Protein AF-A0A820BJW7-F1 (afdb_monomer_lite)

pLDDT: mean 75.12, std 15.84, range [37.03, 95.56]

InterPro domains:
  IPR002052 DNA methylase, N-6 adenine-specific, conserved site [PS00092] (80-86)

Sequence (140 aa):
MRMTDSEFRFQLIKEYLKPNKCNYVFIAEDATSSICRIGYDATLNSFIDFSAPLIGGVPQPNSFQTENFEQLELWFNEIVLSDPPFILAADRSNNRAKAIEIFKRWLFIYHQCLAQDIHVIGFSTDADARFLRAMRLCSR

Structure (mmCIF, N/CA/C/O backbone):
data_AF-A0A820BJW7-F1
#
_entry.id   AF-A0A820BJW7-F1
#
loop_
_atom_site.group_PDB
_atom_site.id
_atom_site.type_symbol
_atom_site.label_atom_id
_atom_site.label_alt_id
_atom_site.label_comp_id
_atom_site.label_asym_id
_atom_site.label_entity_id
_atom_site.label_seq_id
_atom_site.pdbx_PDB_ins_code
_atom_site.Cartn_x
_atom_site.Cartn_y
_atom_site.Cartn_z
_atom_site.occupancy
_atom_site.B_iso_or_equiv
_atom_site.auth_seq_id
_atom_site.auth_comp_id
_atom_site.auth_asym_id
_atom_site.auth_atom_id
_atom_site.pdbx_PDB_model_num
ATOM 1 N N . MET A 1 1 ? 5.113 15.182 5.293 1.00 45.59 1 MET A N 1
ATOM 2 C CA . MET A 1 1 ? 5.319 14.027 6.200 1.00 45.59 1 MET A CA 1
ATOM 3 C C . MET A 1 1 ? 6.230 13.038 5.484 1.00 45.59 1 MET A C 1
ATOM 5 O O . MET A 1 1 ? 5.874 12.648 4.383 1.00 45.59 1 MET A O 1
ATOM 9 N N . ARG A 1 2 ? 7.411 12.703 6.026 1.00 53.16 2 ARG A N 1
ATOM 10 C CA . ARG A 1 2 ? 8.337 11.753 5.377 1.00 53.16 2 ARG A CA 1
ATOM 11 C C . ARG A 1 2 ? 7.803 10.326 5.538 1.00 53.16 2 ARG A C 1
ATOM 13 O O . ARG A 1 2 ? 7.385 9.965 6.634 1.00 53.16 2 ARG A O 1
ATOM 20 N N . MET A 1 3 ? 7.766 9.564 4.451 1.00 58.78 3 MET A N 1
ATOM 21 C CA . MET A 1 3 ? 7.428 8.139 4.443 1.00 58.78 3 MET A CA 1
ATOM 22 C C . MET A 1 3 ? 8.684 7.333 4.157 1.00 58.78 3 MET A C 1
ATOM 24 O O . MET A 1 3 ? 9.473 7.749 3.310 1.00 58.78 3 MET A O 1
ATOM 28 N N . THR A 1 4 ? 8.849 6.192 4.822 1.00 66.56 4 THR A N 1
ATOM 29 C CA . THR A 1 4 ? 9.863 5.211 4.424 1.00 66.56 4 THR A CA 1
ATOM 30 C C . THR A 1 4 ? 9.268 4.173 3.469 1.00 66.56 4 THR A C 1
ATOM 32 O O . THR A 1 4 ? 8.066 3.899 3.497 1.00 66.56 4 THR A O 1
ATOM 35 N N . ASP A 1 5 ? 10.096 3.658 2.558 1.00 67.00 5 ASP A N 1
ATOM 36 C CA . ASP A 1 5 ? 9.698 2.649 1.567 1.00 67.00 5 ASP A CA 1
ATOM 37 C C . ASP A 1 5 ? 9.213 1.373 2.274 1.00 67.00 5 ASP A C 1
ATOM 39 O O . ASP A 1 5 ? 9.787 0.959 3.284 1.00 67.00 5 ASP A O 1
ATOM 43 N N . SER A 1 6 ? 8.136 0.774 1.766 1.00 70.56 6 SER A N 1
ATOM 44 C CA . SER A 1 6 ? 7.495 -0.428 2.323 1.00 70.56 6 SER A CA 1
ATOM 45 C C . SER A 1 6 ? 6.948 -0.285 3.763 1.00 70.56 6 SER A C 1
ATOM 47 O O . SER A 1 6 ? 6.593 -1.285 4.396 1.00 70.56 6 SER A O 1
ATOM 49 N N . GLU A 1 7 ? 6.834 0.934 4.301 1.00 82.12 7 GLU A N 1
ATOM 50 C CA . GLU A 1 7 ? 6.296 1.187 5.643 1.00 82.12 7 GLU A CA 1
ATOM 51 C C . GLU A 1 7 ? 4.762 1.229 5.655 1.00 82.12 7 GLU A C 1
ATOM 53 O O . GLU A 1 7 ? 4.136 1.988 4.910 1.00 82.12 7 GLU A O 1
ATOM 58 N N . PHE A 1 8 ? 4.142 0.474 6.570 1.00 86.12 8 PHE A N 1
ATOM 59 C CA . PHE A 1 8 ? 2.704 0.556 6.831 1.00 86.12 8 PHE A CA 1
ATOM 60 C C . PHE A 1 8 ? 2.390 1.432 8.043 1.00 86.12 8 PHE A C 1
ATOM 62 O O . PHE A 1 8 ? 2.793 1.149 9.170 1.00 86.12 8 PHE A O 1
ATOM 69 N N . ARG A 1 9 ? 1.563 2.456 7.832 1.00 89.19 9 ARG A N 1
ATOM 70 C CA . ARG A 1 9 ? 1.282 3.507 8.818 1.00 89.19 9 ARG A CA 1
ATOM 71 C C . ARG A 1 9 ? -0.063 3.316 9.521 1.00 89.19 9 ARG A C 1
ATOM 73 O O . ARG A 1 9 ? -0.864 4.244 9.622 1.00 89.19 9 ARG A O 1
ATOM 80 N N . PHE A 1 10 ? -0.323 2.104 10.014 1.00 90.69 10 PHE A N 1
ATOM 81 C CA . PHE A 1 10 ? -1.619 1.745 10.611 1.00 90.69 10 PHE A CA 1
ATOM 82 C C . PHE A 1 10 ? -1.985 2.602 11.841 1.00 90.69 10 PHE A C 1
ATOM 84 O O . PHE A 1 10 ? -3.117 3.056 11.987 1.00 90.69 10 PHE A O 1
ATOM 91 N N . GLN A 1 11 ? -1.007 2.912 12.693 1.00 89.62 11 GLN A N 1
ATOM 92 C CA . GLN A 1 11 ? -1.244 3.765 13.861 1.00 89.62 11 GLN A CA 1
ATOM 93 C C . GLN A 1 11 ? -1.632 5.199 13.458 1.00 89.62 11 GLN A C 1
ATOM 95 O O . GLN A 1 11 ? -2.497 5.827 14.069 1.00 89.62 11 GLN A O 1
ATOM 100 N N . LEU A 1 12 ? -1.026 5.701 12.385 1.00 89.25 12 LEU A N 1
ATOM 101 C CA . LEU A 1 12 ? -1.251 7.055 11.894 1.00 89.25 12 LEU A CA 1
ATOM 102 C C . LEU A 1 12 ? -2.613 7.192 11.202 1.00 89.25 12 LEU A C 1
ATOM 104 O O . LEU A 1 12 ? -3.242 8.238 11.337 1.00 89.25 12 LEU A O 1
ATOM 108 N N . ILE A 1 13 ? -3.122 6.146 10.532 1.00 88.56 13 ILE A N 1
ATOM 109 C CA . ILE A 1 13 ? -4.495 6.187 9.997 1.00 88.56 13 ILE A CA 1
ATOM 110 C C . ILE A 1 13 ? -5.515 6.249 11.137 1.00 88.56 13 ILE A C 1
ATOM 112 O O . ILE A 1 13 ? -6.477 7.007 11.054 1.00 88.56 13 ILE A O 1
ATOM 116 N N . LYS A 1 14 ? -5.271 5.551 12.254 1.00 88.31 14 LYS A N 1
ATOM 117 C CA . LYS A 1 14 ? -6.118 5.664 13.448 1.00 88.31 14 LYS A CA 1
ATOM 118 C C . LYS A 1 14 ? -6.151 7.097 13.970 1.00 88.31 14 LYS A C 1
ATOM 120 O O . LYS A 1 14 ? -7.210 7.615 14.308 1.00 88.31 14 LYS A O 1
ATOM 125 N N . GLU A 1 15 ? -4.997 7.749 14.037 1.00 89.81 15 GLU A N 1
ATOM 126 C CA . GLU A 1 15 ? -4.886 9.143 14.474 1.00 89.81 15 GLU A CA 1
ATOM 127 C C . GLU A 1 15 ? -5.549 10.121 13.503 1.00 89.81 15 GLU A C 1
ATOM 129 O O . GLU A 1 15 ? -6.240 11.032 13.951 1.00 89.81 15 GLU A O 1
ATOM 134 N N . TYR A 1 16 ? -5.425 9.881 12.198 1.00 87.25 16 TYR A N 1
ATOM 135 C CA . TYR A 1 16 ? -6.085 10.654 11.146 1.00 87.25 16 TYR A CA 1
ATOM 136 C C . TYR A 1 16 ? -7.618 10.571 11.217 1.00 87.25 16 TYR A C 1
ATOM 138 O O . TYR A 1 16 ? -8.323 11.542 10.946 1.00 87.25 16 TYR A O 1
ATOM 146 N N . LEU A 1 17 ? -8.144 9.415 11.615 1.00 86.81 17 LEU A N 1
ATOM 147 C CA . LEU A 1 17 ? -9.575 9.147 11.705 1.00 86.81 17 LEU A CA 1
ATOM 148 C C . LEU A 1 17 ? -10.235 9.685 12.987 1.00 86.81 17 LEU A C 1
ATOM 150 O O . LEU A 1 17 ? -11.419 10.041 12.967 1.00 86.81 17 LEU A O 1
ATOM 154 N N . LYS A 1 18 ? -9.481 9.791 14.092 1.00 87.06 18 LYS A N 1
ATOM 155 C CA . LYS A 1 18 ? -9.980 10.240 15.410 1.00 87.06 18 LYS A CA 1
ATOM 156 C C . LYS A 1 18 ? -10.790 11.549 15.369 1.00 87.06 18 LYS A C 1
ATOM 158 O O . LYS A 1 18 ? -11.879 11.550 15.947 1.00 87.06 18 LYS A O 1
ATOM 163 N N . PRO A 1 19 ? -10.342 12.642 14.712 1.00 85.44 19 PRO A N 1
ATOM 164 C CA . PRO A 1 19 ? -11.094 13.900 14.671 1.00 85.44 19 PRO A CA 1
ATOM 165 C C . PRO A 1 19 ? -12.486 13.751 14.048 1.00 85.44 19 PRO A C 1
ATOM 167 O O . PRO A 1 19 ? -13.430 14.412 14.474 1.00 85.44 19 PRO A O 1
ATOM 170 N N . ASN A 1 20 ? -12.621 12.839 13.083 1.00 79.19 20 ASN A N 1
ATOM 171 C CA . ASN A 1 20 ? -13.855 12.602 12.339 1.00 79.19 20 ASN A CA 1
ATOM 172 C C . ASN A 1 20 ? -14.772 11.562 13.001 1.00 79.19 20 ASN A C 1
ATOM 174 O O . ASN A 1 20 ? -15.865 11.319 12.495 1.00 79.19 20 ASN A O 1
ATOM 178 N N . LYS A 1 21 ? -14.342 10.934 14.111 1.00 84.00 21 LYS A N 1
ATOM 179 C CA . LYS A 1 21 ? -15.067 9.849 14.802 1.00 84.00 21 LYS A CA 1
ATOM 180 C C . LYS A 1 21 ? -15.528 8.740 13.843 1.00 84.00 21 LYS A C 1
ATOM 182 O O . LYS A 1 21 ? -16.618 8.192 13.992 1.00 84.00 21 LYS A O 1
ATOM 187 N N . CYS A 1 22 ? -14.706 8.441 12.841 1.00 83.75 22 CYS A N 1
ATOM 188 C CA . CYS A 1 22 ? -15.014 7.472 11.801 1.00 83.75 22 CYS A CA 1
ATOM 189 C C . CYS A 1 22 ? -14.005 6.334 11.858 1.00 83.75 22 CYS A C 1
ATOM 191 O O . CYS A 1 22 ? -12.817 6.581 11.734 1.00 83.75 22 CYS A O 1
ATOM 193 N N . ASN A 1 23 ? -14.471 5.096 11.978 1.00 88.31 23 ASN A N 1
ATOM 194 C CA . ASN A 1 23 ? -13.600 3.920 11.959 1.00 88.31 23 ASN A CA 1
ATOM 195 C C . ASN A 1 23 ? -13.677 3.168 10.626 1.00 88.31 23 ASN A C 1
ATOM 197 O O . ASN A 1 23 ? -13.163 2.064 10.518 1.00 88.31 23 ASN A O 1
ATOM 201 N N . TYR A 1 24 ? -14.331 3.734 9.612 1.00 89.00 24 TYR A N 1
ATOM 202 C CA . TYR A 1 24 ? -14.549 3.078 8.328 1.00 89.00 24 TYR A CA 1
ATOM 203 C C . TYR A 1 24 ? -13.641 3.673 7.265 1.00 89.00 24 TYR A C 1
ATOM 205 O O . TYR A 1 24 ? -13.558 4.893 7.120 1.00 89.00 24 TYR A O 1
ATOM 213 N N . VAL A 1 25 ? -12.981 2.806 6.502 1.00 90.69 25 VAL A N 1
ATOM 214 C CA . VAL A 1 25 ? -12.065 3.223 5.440 1.00 90.69 25 VAL A CA 1
ATOM 215 C C . VAL A 1 25 ? -12.296 2.432 4.169 1.00 90.69 25 VAL A C 1
ATOM 217 O O . VAL A 1 25 ? -12.584 1.235 4.191 1.00 90.69 25 VAL A O 1
ATOM 220 N N . PHE A 1 26 ? -12.118 3.113 3.049 1.00 91.44 26 PHE A N 1
ATOM 221 C CA . PHE A 1 26 ? -12.040 2.501 1.737 1.00 91.44 26 PHE A CA 1
ATOM 222 C C . PHE A 1 26 ? -10.607 2.661 1.236 1.00 91.44 26 PHE A C 1
ATOM 224 O O . PHE A 1 26 ? -10.041 3.749 1.338 1.00 91.44 26 PHE A O 1
ATOM 231 N N . ILE A 1 27 ? -10.000 1.578 0.756 1.00 90.94 27 ILE A N 1
ATOM 232 C CA . ILE A 1 27 ? -8.579 1.567 0.394 1.00 90.94 27 ILE A CA 1
ATOM 233 C C . ILE A 1 27 ? -8.459 1.616 -1.123 1.00 90.94 27 ILE A C 1
ATOM 235 O O . ILE A 1 27 ? -9.035 0.785 -1.819 1.00 90.94 27 ILE A O 1
ATOM 239 N N . ALA A 1 28 ? -7.715 2.589 -1.636 1.00 90.31 28 ALA A N 1
ATOM 240 C CA . ALA A 1 28 ? -7.353 2.666 -3.044 1.00 90.31 28 ALA A CA 1
ATOM 241 C C . ALA A 1 28 ? -5.885 2.260 -3.202 1.00 90.31 28 ALA A C 1
ATOM 243 O O . ALA A 1 28 ? -5.014 2.855 -2.568 1.00 90.31 28 ALA A O 1
ATOM 244 N N . GLU A 1 29 ? -5.620 1.240 -4.018 1.00 88.19 29 GLU A N 1
ATOM 245 C CA . GLU A 1 29 ? -4.266 0.840 -4.400 1.00 88.19 29 GLU A CA 1
ATOM 246 C C . GLU A 1 29 ? -4.029 1.177 -5.869 1.00 88.19 29 GLU A C 1
ATOM 248 O O . GLU A 1 29 ? -4.715 0.662 -6.754 1.00 88.19 29 GLU A O 1
ATOM 253 N N . ASP A 1 30 ? -3.037 2.027 -6.106 1.00 82.75 30 ASP A N 1
ATOM 254 C CA . ASP A 1 30 ? -2.585 2.424 -7.433 1.00 82.75 30 ASP A CA 1
ATOM 255 C C . ASP A 1 30 ? -1.089 2.122 -7.585 1.00 82.75 30 ASP A C 1
ATOM 257 O O . ASP A 1 30 ? -0.331 2.121 -6.611 1.00 82.75 30 ASP A O 1
ATOM 261 N N . ALA A 1 31 ? -0.668 1.852 -8.816 1.00 76.69 31 ALA A N 1
ATOM 262 C CA . ALA A 1 31 ? 0.715 1.601 -9.178 1.00 76.69 31 ALA A CA 1
ATOM 263 C C . ALA A 1 31 ? 1.118 2.562 -10.298 1.00 76.69 31 ALA A C 1
ATOM 265 O O . ALA A 1 31 ? 0.991 2.268 -11.484 1.00 76.69 31 ALA A O 1
ATOM 266 N N . THR A 1 32 ? 1.662 3.716 -9.921 1.00 70.69 32 THR A N 1
ATOM 267 C CA . THR A 1 32 ? 2.207 4.657 -10.899 1.00 70.69 32 THR A CA 1
ATOM 268 C C . THR A 1 32 ? 3.633 4.262 -11.279 1.00 70.69 32 THR A C 1
ATOM 270 O O . THR A 1 32 ? 4.492 4.050 -10.421 1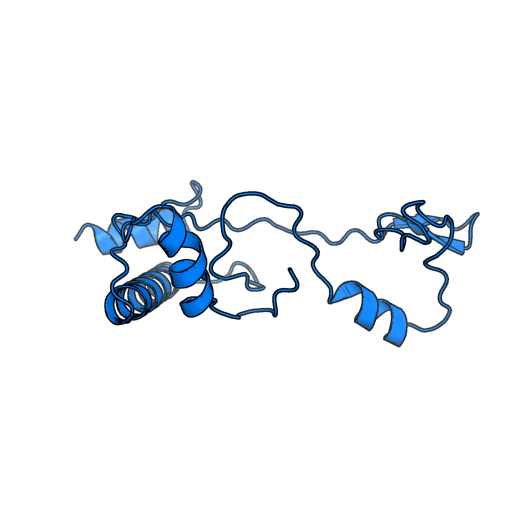.00 70.69 32 THR A O 1
ATOM 273 N N . SER A 1 33 ? 3.931 4.218 -12.579 1.00 61.06 33 SER A N 1
ATOM 274 C CA . SER A 1 33 ? 5.313 4.144 -13.048 1.00 61.06 33 SER A CA 1
ATOM 275 C C . SER A 1 33 ? 6.004 5.489 -12.819 1.00 61.06 33 SER A C 1
ATOM 277 O O . SER A 1 33 ? 5.848 6.414 -13.617 1.00 61.06 33 SER A O 1
ATOM 279 N N . SER A 1 34 ? 6.795 5.616 -11.757 1.00 53.94 34 SER A N 1
ATOM 280 C CA . SER A 1 34 ? 7.714 6.744 -11.626 1.00 53.94 34 SER A CA 1
ATOM 281 C C . SER A 1 34 ? 8.943 6.472 -12.494 1.00 53.94 34 SER A C 1
ATOM 283 O O . SER A 1 34 ? 9.865 5.765 -12.083 1.00 53.94 34 SER A O 1
ATOM 285 N N . ILE A 1 35 ? 8.983 7.026 -13.707 1.00 46.53 35 ILE A N 1
ATOM 286 C CA . ILE A 1 35 ? 10.280 7.253 -14.347 1.00 46.53 35 ILE A CA 1
ATOM 287 C C . ILE A 1 35 ? 10.852 8.459 -13.619 1.00 46.53 35 ILE A C 1
ATOM 289 O O . ILE A 1 35 ? 10.434 9.584 -13.881 1.00 46.53 35 ILE A O 1
ATOM 293 N N . CYS A 1 36 ? 11.767 8.239 -12.680 1.00 48.22 36 CYS A N 1
ATOM 294 C CA . CYS A 1 36 ? 12.532 9.345 -12.128 1.00 48.22 36 CYS A CA 1
ATOM 295 C C . CYS A 1 36 ? 13.419 9.875 -13.264 1.00 48.22 36 CYS A C 1
ATOM 297 O O . CYS A 1 36 ? 14.462 9.301 -13.581 1.00 48.22 36 CYS A O 1
ATOM 299 N N . ARG A 1 37 ? 12.934 10.888 -13.987 1.00 48.28 37 ARG A N 1
ATOM 300 C CA . ARG A 1 37 ? 13.703 11.558 -15.030 1.00 48.28 37 ARG A CA 1
ATOM 301 C C . ARG A 1 37 ? 14.457 12.679 -14.350 1.00 48.28 37 ARG A C 1
ATOM 303 O O . ARG A 1 37 ? 13.929 13.766 -14.184 1.00 48.28 37 ARG A O 1
ATOM 310 N N . ILE A 1 38 ? 15.683 12.383 -13.944 1.00 57.03 38 ILE A N 1
ATOM 311 C CA . ILE A 1 38 ? 16.638 13.436 -13.634 1.00 57.03 38 ILE A CA 1
ATOM 312 C C . ILE A 1 38 ? 16.936 14.133 -14.961 1.00 57.03 38 ILE A C 1
ATOM 314 O O . ILE A 1 38 ? 17.541 13.537 -15.856 1.00 57.03 38 ILE A O 1
ATOM 318 N N . GLY A 1 39 ? 16.468 15.367 -15.112 1.00 57.50 39 GLY A N 1
ATOM 319 C CA . GLY A 1 39 ? 16.981 16.242 -16.152 1.00 57.50 39 GLY A CA 1
ATOM 320 C C . GLY A 1 39 ? 18.308 16.831 -15.682 1.00 57.50 39 GLY A C 1
ATOM 321 O O . GLY A 1 39 ? 18.465 17.186 -14.515 1.00 57.50 39 GLY A O 1
ATOM 322 N N . TYR A 1 40 ? 19.275 16.934 -16.583 1.00 66.56 40 TYR A N 1
ATOM 323 C CA . TYR A 1 40 ? 20.527 17.634 -16.321 1.00 66.56 40 TYR A CA 1
ATOM 324 C C . TYR A 1 40 ? 20.632 18.810 -17.284 1.00 66.56 40 TYR A C 1
ATOM 326 O O . TYR A 1 40 ? 20.578 18.623 -18.503 1.00 66.56 40 TYR A O 1
ATOM 334 N N . ASP A 1 41 ? 20.760 20.014 -16.734 1.00 64.12 41 ASP A N 1
ATOM 335 C CA . ASP A 1 41 ? 21.068 21.211 -17.504 1.00 64.12 41 ASP A CA 1
ATOM 336 C C . ASP A 1 41 ? 22.589 21.387 -17.555 1.00 64.12 41 ASP A C 1
ATOM 338 O O . ASP A 1 41 ? 23.229 21.809 -16.589 1.00 64.12 41 ASP A O 1
ATOM 342 N N . ALA A 1 42 ? 23.173 21.069 -18.712 1.00 70.50 42 ALA A N 1
ATOM 343 C CA . ALA A 1 42 ? 24.608 21.196 -18.952 1.00 70.50 42 ALA A CA 1
ATOM 344 C C . ALA A 1 42 ? 25.101 22.654 -18.947 1.00 70.50 42 ALA A C 1
ATOM 346 O O . ALA A 1 42 ? 26.285 22.896 -18.730 1.00 70.50 42 ALA A O 1
ATOM 347 N N . THR A 1 43 ? 24.214 23.627 -19.169 1.00 72.31 43 THR A N 1
ATOM 348 C CA . THR A 1 43 ? 24.562 25.056 -19.168 1.00 72.31 43 THR A CA 1
ATOM 349 C C . THR A 1 43 ? 24.754 25.567 -17.744 1.00 72.31 43 THR A C 1
ATOM 351 O O . THR A 1 43 ? 25.636 26.384 -17.488 1.00 72.31 43 THR A O 1
ATOM 354 N N . LEU A 1 44 ? 23.933 25.075 -16.814 1.00 64.12 44 LEU A N 1
ATOM 355 C CA . LEU A 1 44 ? 23.948 25.465 -15.402 1.00 64.12 44 LEU A CA 1
ATOM 356 C C . LEU A 1 44 ? 24.718 24.480 -14.510 1.00 64.12 44 LEU A C 1
ATOM 358 O O . LEU A 1 44 ? 24.868 24.731 -13.311 1.00 64.12 44 LEU A O 1
ATOM 362 N N . ASN A 1 45 ? 25.199 23.375 -15.093 1.00 69.56 45 ASN A N 1
ATOM 363 C CA . ASN A 1 45 ? 25.779 22.231 -14.392 1.00 69.56 45 ASN A CA 1
ATOM 364 C C . ASN A 1 45 ? 24.925 21.821 -13.182 1.00 69.56 45 ASN A C 1
ATOM 366 O O . ASN A 1 45 ? 25.414 21.676 -12.060 1.00 69.56 45 ASN A O 1
ATOM 370 N N . SER A 1 46 ? 23.617 21.726 -13.396 1.00 62.00 46 SER A N 1
ATOM 371 C CA . SER A 1 46 ? 22.653 21.499 -12.331 1.00 62.00 46 SER A CA 1
ATOM 372 C C . SER A 1 46 ? 21.640 20.450 -12.741 1.00 62.00 46 SER A C 1
ATOM 374 O O . SER A 1 46 ? 21.322 20.260 -13.919 1.00 62.00 46 SER A O 1
ATOM 376 N N . PHE A 1 47 ? 21.135 19.742 -11.740 1.00 64.00 47 PHE A N 1
ATOM 377 C CA . PHE A 1 47 ? 20.024 18.840 -11.953 1.00 64.00 47 PHE A CA 1
ATOM 378 C C . PHE A 1 47 ? 18.713 19.615 -11.843 1.00 64.00 47 PHE A C 1
ATOM 380 O O . PHE A 1 47 ? 18.471 20.324 -10.864 1.00 64.00 47 PHE A O 1
ATOM 387 N N . ILE A 1 48 ? 17.877 19.480 -12.865 1.00 59.22 48 ILE A N 1
ATOM 388 C CA . ILE A 1 48 ? 16.540 20.068 -12.920 1.00 59.22 48 ILE A CA 1
ATOM 389 C C . ILE A 1 48 ? 15.510 19.047 -12.419 1.00 59.22 48 ILE A C 1
ATOM 391 O O . ILE A 1 48 ? 15.776 17.846 -12.395 1.00 59.22 48 ILE A O 1
ATOM 395 N N . ASP A 1 49 ? 14.354 19.546 -11.981 1.00 54.25 49 ASP A N 1
ATOM 396 C CA . ASP A 1 49 ? 13.244 18.784 -11.379 1.00 54.25 49 ASP A CA 1
ATOM 397 C C . ASP A 1 49 ? 13.467 18.257 -9.942 1.00 54.25 49 ASP A C 1
ATOM 399 O O . ASP A 1 49 ? 12.615 17.552 -9.398 1.00 54.25 49 ASP A O 1
ATOM 403 N N . PHE A 1 50 ? 14.541 18.677 -9.260 1.00 62.03 50 PHE A N 1
ATOM 404 C CA . PHE A 1 50 ? 14.653 18.568 -7.799 1.00 62.03 50 PHE A CA 1
ATOM 405 C C . PHE A 1 50 ? 13.894 19.715 -7.096 1.00 62.03 50 PHE A C 1
ATOM 407 O O . PHE A 1 50 ? 13.942 20.870 -7.522 1.00 62.03 50 PHE A O 1
ATOM 414 N N . SER A 1 51 ? 13.201 19.425 -5.989 1.00 56.47 51 SER A N 1
ATOM 415 C CA . SER A 1 51 ? 12.465 20.446 -5.219 1.00 56.47 51 SER A CA 1
ATOM 416 C C . SER A 1 51 ? 13.410 21.350 -4.424 1.00 56.47 51 SER A C 1
ATOM 418 O O . SER A 1 51 ? 13.949 20.916 -3.412 1.00 56.47 51 SER A O 1
ATOM 420 N N . ALA A 1 52 ? 13.608 22.601 -4.858 1.00 59.59 52 ALA A N 1
ATOM 421 C CA . ALA A 1 52 ? 14.515 23.561 -4.210 1.00 59.59 52 ALA A CA 1
ATOM 422 C C . ALA A 1 52 ? 14.232 23.718 -2.697 1.00 59.59 52 ALA A C 1
ATOM 424 O O . ALA A 1 52 ? 13.074 23.912 -2.315 1.00 59.59 52 ALA A O 1
ATOM 425 N N . PRO A 1 53 ? 15.257 23.699 -1.821 1.00 59.34 53 PRO A N 1
ATOM 426 C CA . PRO A 1 53 ? 15.096 24.022 -0.419 1.00 59.34 53 PRO A CA 1
ATOM 427 C C . PRO A 1 53 ? 14.650 25.482 -0.278 1.00 59.34 53 PRO A C 1
ATOM 429 O O . PRO A 1 53 ? 15.112 26.381 -0.989 1.00 59.34 53 PRO A O 1
ATOM 432 N N . LEU A 1 54 ? 13.729 25.712 0.656 1.00 53.50 54 LEU A N 1
ATOM 433 C CA . LEU A 1 54 ? 13.207 27.038 0.964 1.00 53.50 54 LEU A CA 1
ATOM 434 C C . LEU A 1 54 ? 14.023 27.661 2.103 1.00 53.50 54 LEU A C 1
ATOM 436 O O . LEU A 1 54 ? 14.142 27.065 3.172 1.00 53.50 54 LEU A O 1
ATOM 440 N N . ILE A 1 55 ? 14.512 28.889 1.920 1.00 59.12 55 ILE A N 1
ATOM 441 C CA . ILE A 1 55 ? 15.075 29.709 3.006 1.00 59.12 55 ILE A CA 1
ATOM 442 C C . ILE A 1 55 ? 14.124 30.884 3.227 1.00 59.12 55 ILE A C 1
ATOM 444 O O . ILE A 1 55 ? 13.896 31.680 2.319 1.00 59.12 55 ILE A O 1
ATOM 448 N N . GLY A 1 56 ? 13.508 30.955 4.411 1.00 59.50 56 GLY A N 1
ATOM 449 C CA . GLY A 1 56 ? 12.489 31.970 4.712 1.00 59.50 56 GLY A CA 1
ATOM 450 C C . GLY A 1 56 ? 11.226 31.863 3.844 1.00 59.50 56 GLY A C 1
ATOM 451 O O . GLY A 1 56 ? 10.562 32.865 3.612 1.00 59.50 56 GLY A O 1
ATOM 452 N N . GLY A 1 57 ? 10.914 30.668 3.326 1.00 51.78 57 GLY A N 1
ATOM 453 C CA . GLY A 1 57 ? 9.771 30.434 2.432 1.00 51.78 57 GLY A CA 1
ATOM 454 C C . GLY A 1 57 ? 10.034 30.748 0.955 1.00 51.78 57 GLY A C 1
ATOM 455 O O . GLY A 1 57 ? 9.148 30.539 0.132 1.00 51.78 57 GLY A O 1
ATOM 456 N N . VAL A 1 58 ? 11.241 31.204 0.602 1.00 53.69 58 VAL A N 1
ATOM 457 C CA . VAL A 1 58 ? 11.627 31.498 -0.784 1.00 53.69 58 VAL A CA 1
ATOM 458 C C . VAL A 1 58 ? 12.481 30.351 -1.338 1.00 53.69 58 VAL A C 1
ATOM 460 O O . VAL A 1 58 ? 13.482 29.998 -0.701 1.00 53.69 58 VAL A O 1
ATOM 463 N N . PRO A 1 59 ? 12.119 29.761 -2.495 1.00 47.28 59 PRO A N 1
ATOM 464 C CA . PRO A 1 59 ? 12.914 28.712 -3.122 1.00 47.28 59 PRO A CA 1
ATOM 465 C C . PRO A 1 59 ? 14.273 29.249 -3.543 1.00 47.28 59 PRO A C 1
ATOM 467 O O . PRO A 1 59 ? 14.365 30.280 -4.208 1.00 47.28 59 PRO A O 1
ATOM 470 N N . GLN A 1 60 ? 15.326 28.543 -3.139 1.00 61.53 60 GLN A N 1
ATOM 471 C CA . GLN A 1 60 ? 16.690 28.898 -3.499 1.00 61.53 60 GLN A CA 1
ATOM 472 C C . GLN A 1 60 ? 17.050 28.281 -4.856 1.00 61.53 60 GLN A C 1
ATOM 474 O O . GLN A 1 60 ? 17.133 27.049 -4.957 1.00 61.53 60 GLN A O 1
ATOM 479 N N . PRO A 1 61 ? 17.259 29.095 -5.906 1.00 56.78 61 PRO A N 1
ATOM 480 C CA . PRO A 1 61 ? 17.705 28.584 -7.197 1.00 56.78 61 PRO A CA 1
ATOM 481 C C . PRO A 1 61 ? 19.096 27.938 -7.078 1.00 56.78 61 PRO A C 1
ATOM 483 O O . PRO A 1 61 ? 19.899 28.336 -6.237 1.00 56.78 61 PRO A O 1
ATOM 486 N N . ASN A 1 62 ? 19.387 26.953 -7.936 1.00 61.31 62 ASN A N 1
ATOM 487 C CA . ASN A 1 62 ? 20.695 26.272 -8.049 1.00 61.31 62 ASN A CA 1
ATOM 488 C C . ASN A 1 62 ? 21.175 25.536 -6.788 1.00 61.31 62 ASN A C 1
ATOM 490 O O . ASN A 1 62 ? 22.364 25.331 -6.572 1.00 61.31 62 ASN A O 1
ATOM 494 N N . SER A 1 63 ? 20.239 25.111 -5.959 1.00 61.19 63 SER A N 1
ATOM 495 C CA . SER A 1 63 ? 20.476 24.420 -4.692 1.00 61.19 63 SER A CA 1
ATOM 496 C C . SER A 1 63 ? 20.927 22.962 -4.838 1.00 61.19 63 SER A C 1
ATOM 498 O O . SER A 1 63 ? 21.426 22.381 -3.878 1.00 61.19 63 SER A O 1
ATOM 500 N N . PHE A 1 64 ? 20.786 22.385 -6.033 1.00 60.56 64 PHE A N 1
ATOM 501 C CA . PHE A 1 64 ? 21.201 21.020 -6.359 1.00 60.56 64 PHE A CA 1
ATOM 502 C C . PHE A 1 64 ? 22.369 21.039 -7.338 1.00 60.56 64 PHE A C 1
ATOM 504 O O . PHE A 1 64 ? 22.235 20.728 -8.523 1.00 60.56 64 PHE A O 1
ATOM 511 N N . GLN A 1 65 ? 23.524 21.437 -6.816 1.00 64.06 65 GLN A N 1
ATOM 512 C CA . GLN A 1 65 ? 24.816 21.241 -7.456 1.00 64.06 65 GLN A CA 1
ATOM 513 C C . GLN A 1 65 ? 25.584 20.220 -6.628 1.00 64.06 65 GLN A C 1
ATOM 515 O O . GLN A 1 65 ? 25.743 20.381 -5.418 1.00 64.06 65 GLN A O 1
ATOM 520 N N . THR A 1 66 ? 26.016 19.141 -7.267 1.00 66.75 66 THR A N 1
ATOM 521 C CA . THR A 1 66 ? 26.863 18.143 -6.623 1.00 66.75 66 THR A CA 1
ATOM 522 C C . THR A 1 66 ? 27.841 17.552 -7.620 1.00 66.75 66 THR A C 1
ATOM 524 O O . THR A 1 66 ? 27.513 17.381 -8.792 1.00 66.75 66 THR A O 1
ATOM 527 N N . GLU A 1 67 ? 29.035 17.228 -7.136 1.00 64.06 67 GLU A N 1
ATOM 528 C CA . GLU A 1 67 ? 30.090 16.560 -7.900 1.00 64.06 67 GLU A CA 1
ATOM 529 C C . GLU A 1 67 ? 30.231 15.076 -7.519 1.00 64.06 67 GLU A C 1
ATOM 531 O O . GLU A 1 67 ? 30.979 14.345 -8.165 1.00 64.06 67 GLU A O 1
ATOM 536 N N . ASN A 1 68 ? 29.512 14.600 -6.490 1.00 71.69 68 ASN A N 1
ATOM 537 C CA . ASN A 1 68 ? 29.567 13.211 -6.032 1.00 71.69 68 ASN A CA 1
ATOM 538 C C . ASN A 1 68 ? 28.237 12.465 -6.243 1.00 71.69 68 ASN A C 1
ATOM 540 O O . ASN A 1 68 ? 27.137 12.949 -5.970 1.00 71.69 68 ASN A O 1
ATOM 544 N N . PHE A 1 69 ? 28.364 11.224 -6.712 1.00 64.25 69 PHE A N 1
ATOM 545 C CA . PHE A 1 69 ? 27.232 10.346 -7.003 1.00 64.25 69 PHE A CA 1
ATOM 546 C C . PHE A 1 69 ? 26.502 9.877 -5.732 1.00 64.25 69 PHE A C 1
ATOM 548 O O . PHE A 1 69 ? 25.284 9.741 -5.732 1.00 64.25 69 PHE A O 1
ATOM 555 N N . GLU A 1 70 ? 27.223 9.705 -4.624 1.00 70.50 70 GLU A N 1
ATOM 556 C CA . GLU A 1 70 ? 26.657 9.295 -3.327 1.00 70.50 70 GLU A CA 1
ATOM 557 C C . GLU A 1 70 ? 25.639 10.316 -2.789 1.00 70.50 70 GLU A C 1
ATOM 559 O O . GLU A 1 70 ? 24.592 9.952 -2.256 1.00 70.50 70 GLU A O 1
ATOM 564 N N . GLN A 1 71 ? 25.897 11.612 -2.984 1.00 64.25 71 GLN A N 1
ATOM 565 C CA . GLN A 1 71 ? 24.973 12.677 -2.586 1.00 64.25 71 GLN A CA 1
ATOM 566 C C . GLN A 1 71 ? 23.722 12.703 -3.467 1.00 64.25 71 GLN A C 1
ATOM 568 O O . GLN A 1 71 ? 22.627 12.984 -2.985 1.00 64.25 71 GLN A O 1
ATOM 573 N N . LEU A 1 72 ? 23.879 12.367 -4.748 1.00 63.50 72 LEU A N 1
ATOM 574 C CA . LEU A 1 72 ? 22.771 12.226 -5.684 1.00 63.50 72 LEU A CA 1
ATOM 575 C C . LEU A 1 72 ? 21.871 11.043 -5.299 1.00 63.50 72 LEU A C 1
ATOM 577 O O . LEU A 1 72 ? 20.651 11.181 -5.315 1.00 63.50 72 LEU A O 1
ATOM 581 N N . GLU A 1 73 ? 22.453 9.916 -4.881 1.00 62.44 73 GLU A N 1
ATOM 582 C CA . GLU A 1 73 ? 21.712 8.752 -4.376 1.00 62.44 73 GLU A CA 1
ATOM 583 C C . GLU A 1 73 ? 20.943 9.068 -3.081 1.00 62.44 73 GLU A C 1
ATOM 585 O O . GLU A 1 73 ? 19.791 8.657 -2.922 1.00 62.44 73 GLU A O 1
ATOM 590 N N . LEU A 1 74 ? 21.531 9.861 -2.179 1.00 64.50 74 LEU A N 1
ATOM 591 C CA . LEU A 1 74 ? 20.839 10.361 -0.986 1.00 64.50 74 LEU A CA 1
ATOM 592 C C . LEU A 1 74 ? 19.635 11.245 -1.346 1.00 64.50 74 LEU A C 1
ATOM 594 O O . LEU A 1 74 ? 18.562 11.072 -0.770 1.00 64.50 74 LEU A O 1
ATOM 598 N N . TRP A 1 75 ? 19.778 12.154 -2.314 1.00 62.16 75 TRP A N 1
ATOM 599 C CA . TRP A 1 75 ? 18.689 13.036 -2.756 1.00 62.16 75 TRP A CA 1
ATOM 600 C C . TRP A 1 75 ? 17.571 12.299 -3.495 1.00 62.16 75 TRP A C 1
ATOM 602 O O . TRP A 1 75 ? 16.407 12.676 -3.389 1.00 62.16 75 TRP A O 1
ATOM 612 N N . PHE A 1 76 ? 17.907 11.227 -4.208 1.00 57.12 76 PHE A N 1
ATOM 613 C CA . PHE A 1 76 ? 16.955 10.408 -4.956 1.00 57.12 76 PHE A CA 1
ATOM 614 C C . PHE A 1 76 ? 16.027 9.570 -4.060 1.00 57.12 76 PHE A C 1
ATOM 616 O O . PHE A 1 76 ? 14.944 9.170 -4.483 1.00 57.12 76 PHE A O 1
ATOM 623 N N . ASN A 1 77 ? 16.441 9.290 -2.821 1.00 56.47 77 ASN A N 1
ATOM 624 C CA . ASN A 1 77 ? 15.690 8.444 -1.893 1.00 56.47 77 ASN A CA 1
ATOM 625 C C . ASN A 1 77 ? 14.599 9.190 -1.096 1.00 56.47 77 ASN A C 1
ATOM 627 O O . ASN A 1 77 ? 13.818 8.539 -0.401 1.00 56.47 77 ASN A O 1
ATOM 631 N N . GLU A 1 78 ? 14.483 10.519 -1.205 1.00 47.28 78 GLU A N 1
ATOM 632 C CA . GLU A 1 78 ? 13.399 11.277 -0.562 1.00 47.28 78 GLU A CA 1
ATOM 633 C C . GLU A 1 78 ? 12.220 11.484 -1.530 1.00 47.28 78 GLU A C 1
ATOM 635 O O . GLU A 1 78 ? 12.133 12.486 -2.237 1.00 47.28 78 GLU A O 1
ATOM 640 N N . ILE A 1 79 ? 11.263 10.549 -1.549 1.00 45.75 79 ILE A N 1
ATOM 641 C CA . ILE A 1 79 ? 9.969 10.797 -2.200 1.00 45.75 79 ILE A CA 1
ATOM 642 C C . ILE A 1 79 ? 9.195 11.814 -1.349 1.00 45.75 79 ILE A C 1
ATOM 644 O O . ILE A 1 79 ? 8.775 11.519 -0.227 1.00 45.75 79 ILE A O 1
ATOM 648 N N . VAL A 1 80 ? 8.952 13.003 -1.899 1.00 45.12 80 VAL A N 1
ATOM 649 C CA . VAL A 1 80 ? 7.990 13.966 -1.348 1.00 45.12 80 VAL A CA 1
ATOM 650 C C . VAL A 1 80 ? 6.688 13.833 -2.133 1.00 45.12 80 VAL A C 1
ATOM 652 O O . VAL A 1 80 ? 6.531 14.405 -3.206 1.00 45.12 80 VAL A O 1
ATOM 655 N N . LEU A 1 81 ? 5.748 13.049 -1.602 1.00 42.81 81 LEU A N 1
ATOM 656 C CA . LEU A 1 81 ? 4.367 13.038 -2.089 1.00 42.81 81 LEU A CA 1
ATOM 657 C C . LEU A 1 81 ? 3.689 14.319 -1.578 1.00 42.81 81 LEU A C 1
ATOM 659 O O . LEU A 1 81 ? 3.576 14.514 -0.367 1.00 42.81 81 LEU A O 1
ATOM 663 N N . SER A 1 82 ? 3.308 15.217 -2.490 1.00 37.03 82 SER A N 1
ATOM 664 C CA . SER A 1 82 ? 2.495 16.401 -2.188 1.00 37.03 82 SER A CA 1
ATOM 665 C C . SER A 1 82 ? 1.030 15.992 -2.030 1.00 37.03 82 SER A C 1
ATOM 667 O O . SER A 1 82 ? 0.535 15.205 -2.827 1.00 37.03 82 SER A O 1
ATOM 669 N N . ASP A 1 83 ? 0.373 16.491 -0.978 1.00 48.56 83 ASP A N 1
ATOM 670 C CA . ASP A 1 83 ? -0.889 15.989 -0.405 1.00 48.56 83 ASP A CA 1
ATOM 671 C C . ASP A 1 83 ? -2.000 15.615 -1.411 1.00 48.56 83 ASP A C 1
ATOM 673 O O . ASP A 1 83 ? -2.563 16.484 -2.086 1.00 48.56 83 ASP A O 1
ATOM 677 N N . PRO A 1 84 ? -2.455 14.346 -1.363 1.00 55.94 84 PRO A N 1
ATOM 678 C CA . PRO A 1 84 ? -3.873 14.011 -1.445 1.00 55.94 84 PRO A CA 1
ATOM 679 C C . PRO A 1 84 ? -4.180 12.957 -0.326 1.00 55.94 84 PRO A C 1
ATOM 681 O O . PRO A 1 84 ? -3.510 13.019 0.704 1.00 55.94 84 PRO A O 1
ATOM 684 N N . PRO A 1 85 ? -5.202 12.070 -0.378 1.00 69.06 85 PRO A N 1
ATOM 685 C CA . PRO A 1 85 ? -5.717 11.353 0.805 1.00 69.06 85 PRO A CA 1
ATOM 686 C C . PRO A 1 85 ? -4.646 10.572 1.592 1.00 69.06 85 PRO A C 1
ATOM 688 O O . PRO A 1 85 ? -3.608 10.202 1.048 1.00 69.06 85 PRO A O 1
ATOM 691 N N . PHE A 1 86 ? -4.918 10.294 2.877 1.00 82.19 86 PHE A N 1
ATOM 692 C CA . PHE A 1 86 ? -3.986 9.605 3.778 1.00 82.19 86 PHE A CA 1
ATOM 693 C C . PHE A 1 86 ? -3.385 8.347 3.126 1.00 82.19 86 PHE A C 1
ATOM 695 O O . PHE A 1 86 ? -4.091 7.382 2.836 1.00 82.19 86 PHE A O 1
ATOM 702 N N . ILE A 1 87 ? -2.065 8.345 2.930 1.00 86.62 87 ILE A N 1
ATOM 703 C CA . ILE A 1 87 ? -1.361 7.228 2.295 1.00 86.62 87 ILE A CA 1
ATOM 704 C C . ILE A 1 87 ? -1.033 6.173 3.353 1.00 86.62 87 ILE A C 1
ATOM 706 O O . ILE A 1 87 ? -0.245 6.416 4.266 1.00 86.62 87 ILE A O 1
ATOM 710 N N . LEU A 1 88 ? -1.609 4.980 3.250 1.00 88.25 88 LEU A N 1
ATOM 711 C CA . LEU A 1 88 ? -1.345 3.929 4.235 1.00 88.25 88 LEU A CA 1
ATOM 712 C C . LEU A 1 88 ? 0.077 3.362 4.123 1.00 88.25 88 LEU A C 1
ATOM 714 O O . LEU A 1 88 ? 0.736 3.162 5.143 1.00 88.25 88 LEU A O 1
ATOM 718 N N . ALA A 1 89 ? 0.520 3.111 2.895 1.00 87.38 89 ALA A N 1
ATOM 719 C CA . ALA A 1 89 ? 1.833 2.582 2.563 1.00 87.38 89 ALA A CA 1
ATOM 720 C C . ALA A 1 89 ? 2.196 2.984 1.130 1.00 87.38 89 ALA A C 1
ATOM 722 O O . ALA A 1 89 ? 1.309 3.189 0.301 1.00 87.38 89 ALA A O 1
ATOM 723 N N . ALA A 1 90 ? 3.491 3.073 0.849 1.00 83.06 90 ALA A N 1
ATOM 724 C CA . ALA A 1 90 ? 4.036 3.179 -0.497 1.00 83.06 90 ALA A CA 1
ATOM 725 C C . ALA A 1 90 ? 5.235 2.234 -0.583 1.00 83.06 90 ALA A C 1
ATOM 727 O O . ALA A 1 90 ? 6.007 2.142 0.370 1.00 83.06 90 ALA A O 1
ATOM 728 N N . ASP A 1 91 ? 5.352 1.504 -1.686 1.00 76.81 91 ASP A N 1
ATOM 729 C CA . ASP A 1 91 ? 6.411 0.518 -1.879 1.00 76.81 91 ASP A CA 1
ATOM 730 C C . ASP A 1 91 ? 6.863 0.503 -3.338 1.00 76.81 91 ASP A C 1
ATOM 732 O O . ASP A 1 91 ? 6.050 0.649 -4.262 1.00 76.81 91 ASP A O 1
ATOM 736 N N . ARG A 1 92 ? 8.158 0.286 -3.558 1.00 70.88 92 ARG A N 1
ATOM 737 C CA . ARG A 1 92 ? 8.713 0.075 -4.892 1.00 70.88 92 ARG A CA 1
ATOM 738 C C . ARG A 1 92 ? 8.400 -1.332 -5.384 1.00 70.88 92 ARG A C 1
ATOM 740 O O . ARG A 1 92 ? 8.826 -2.342 -4.836 1.00 70.88 92 ARG A O 1
ATOM 747 N N . SER A 1 93 ? 7.715 -1.400 -6.520 1.00 69.25 93 SER A N 1
ATOM 748 C CA . SER A 1 93 ? 7.402 -2.656 -7.196 1.00 69.25 93 SER A CA 1
ATOM 749 C C . SER A 1 93 ? 8.047 -2.704 -8.574 1.00 6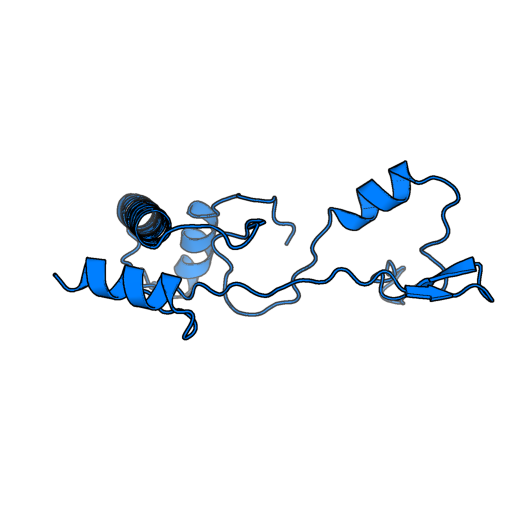9.25 93 SER A C 1
ATOM 751 O O . SER A 1 93 ? 7.964 -1.761 -9.355 1.00 69.25 93 SER A O 1
ATOM 753 N N . ASN A 1 94 ? 8.622 -3.854 -8.930 1.00 70.88 94 ASN A N 1
ATOM 754 C CA . ASN A 1 94 ? 9.078 -4.138 -10.298 1.00 70.88 94 ASN A CA 1
ATOM 755 C C . ASN A 1 94 ? 7.926 -4.531 -11.244 1.00 70.88 94 ASN A C 1
ATOM 757 O O . ASN A 1 94 ? 8.157 -5.054 -12.336 1.00 70.88 94 ASN A O 1
ATOM 761 N N . ASN A 1 95 ? 6.683 -4.333 -10.803 1.00 69.19 95 ASN A N 1
ATOM 762 C CA . ASN A 1 95 ? 5.458 -4.637 -11.523 1.00 69.19 95 ASN A CA 1
ATOM 763 C C . ASN A 1 95 ? 5.222 -6.133 -11.825 1.00 69.19 95 ASN A C 1
ATOM 765 O O . ASN A 1 95 ? 4.375 -6.472 -12.652 1.00 69.19 95 ASN A O 1
ATOM 769 N N . ARG A 1 96 ? 5.918 -7.056 -11.146 1.00 75.94 96 ARG A N 1
ATOM 770 C CA . ARG A 1 96 ? 5.785 -8.512 -11.378 1.00 75.94 96 ARG A CA 1
ATOM 771 C C . ARG A 1 96 ? 4.901 -9.244 -10.368 1.00 75.94 96 ARG A C 1
ATOM 773 O O . ARG A 1 96 ? 4.748 -10.459 -10.488 1.00 75.94 96 ARG A O 1
ATOM 780 N N . ALA A 1 97 ? 4.322 -8.527 -9.405 1.00 81.06 97 ALA A N 1
ATOM 781 C CA . ALA A 1 97 ? 3.458 -9.118 -8.389 1.00 81.06 97 ALA A CA 1
ATOM 782 C C . ALA A 1 97 ? 2.285 -9.884 -9.025 1.0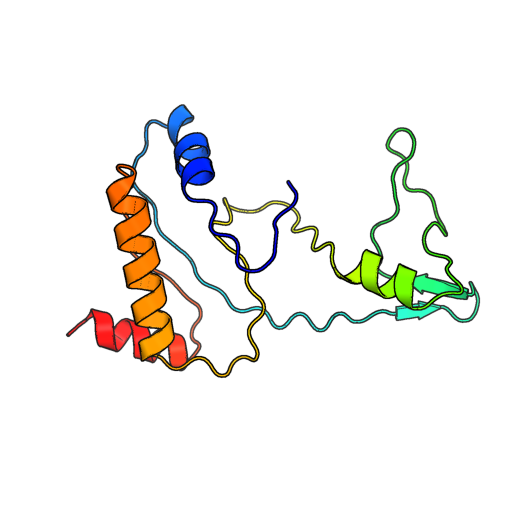0 81.06 97 ALA A C 1
ATOM 784 O O . ALA A 1 97 ? 1.596 -9.390 -9.923 1.00 81.06 97 ALA A O 1
ATOM 785 N N . LYS A 1 98 ? 2.055 -11.110 -8.557 1.00 88.50 98 LYS A N 1
ATOM 786 C CA . LYS A 1 98 ? 0.934 -11.948 -8.990 1.00 88.50 98 LYS A CA 1
ATOM 787 C C . LYS A 1 98 ? -0.340 -11.551 -8.247 1.00 88.50 98 LYS A C 1
ATOM 789 O O . LYS A 1 98 ? -0.300 -11.109 -7.104 1.00 88.50 98 LYS A O 1
ATOM 794 N N . ALA A 1 99 ? -1.492 -11.835 -8.853 1.00 89.56 99 ALA A N 1
ATOM 795 C CA . ALA A 1 99 ? -2.807 -11.580 -8.254 1.00 89.56 99 ALA A CA 1
ATOM 796 C C . ALA A 1 99 ? -2.962 -12.157 -6.830 1.00 89.56 99 ALA A C 1
ATOM 798 O O . ALA A 1 99 ? -3.564 -11.528 -5.967 1.00 89.56 99 ALA A O 1
ATOM 799 N N . ILE A 1 100 ? -2.383 -13.333 -6.564 1.00 89.44 100 ILE A N 1
ATOM 800 C CA . ILE A 1 100 ? -2.420 -13.955 -5.233 1.00 89.44 100 ILE A CA 1
ATOM 801 C C . ILE A 1 100 ? -1.580 -13.201 -4.191 1.00 89.44 100 ILE A C 1
ATOM 803 O O . ILE A 1 100 ? -1.922 -13.200 -3.014 1.00 89.44 100 ILE A O 1
ATOM 807 N N . GLU A 1 101 ? -0.483 -12.564 -4.602 1.00 89.38 101 GLU A N 1
ATOM 808 C CA . GLU A 1 101 ? 0.385 -11.783 -3.712 1.00 89.38 101 GLU A CA 1
ATOM 809 C C . GLU A 1 101 ? -0.288 -10.458 -3.351 1.00 89.38 101 GLU A C 1
ATOM 811 O O . GLU A 1 101 ? -0.311 -10.083 -2.182 1.00 89.38 101 GLU A O 1
ATOM 816 N N . ILE A 1 102 ? -0.928 -9.820 -4.336 1.00 90.19 102 ILE A N 1
ATOM 817 C CA . ILE A 1 102 ? -1.794 -8.649 -4.141 1.00 90.19 102 ILE A CA 1
ATOM 818 C C . ILE A 1 102 ? -2.918 -8.984 -3.150 1.00 90.19 102 ILE A C 1
ATOM 820 O O . ILE A 1 102 ? -3.089 -8.296 -2.149 1.00 90.19 102 ILE A O 1
ATOM 824 N N . PHE A 1 103 ? -3.633 -10.093 -3.368 1.00 90.50 103 PHE A N 1
ATOM 825 C CA . PHE A 1 103 ? -4.701 -10.532 -2.468 1.00 90.50 103 PHE A CA 1
ATOM 826 C C . PHE A 1 103 ? -4.209 -10.761 -1.031 1.00 90.50 103 PHE A C 1
ATOM 828 O O . PHE A 1 103 ? -4.823 -10.289 -0.076 1.00 90.50 103 PHE A O 1
ATOM 835 N N . LYS A 1 104 ? -3.072 -11.448 -0.859 1.00 91.50 104 LYS A N 1
ATOM 836 C CA . LYS A 1 104 ? -2.463 -11.655 0.464 1.00 91.50 104 LYS A CA 1
ATOM 837 C C . LYS A 1 104 ? -2.104 -10.335 1.146 1.00 91.50 104 LYS A C 1
ATOM 839 O O . LYS A 1 104 ? -2.292 -10.217 2.354 1.00 91.50 104 LYS A O 1
ATOM 844 N N . ARG A 1 105 ? -1.623 -9.343 0.391 1.00 91.00 105 ARG A N 1
ATOM 845 C CA . ARG A 1 105 ? -1.357 -7.996 0.911 1.00 91.00 105 ARG A CA 1
ATOM 846 C C . ARG A 1 105 ? -2.643 -7.306 1.370 1.00 91.00 105 ARG A C 1
ATOM 848 O O . ARG A 1 105 ? -2.656 -6.755 2.465 1.00 91.00 105 ARG A O 1
ATOM 855 N N . TRP A 1 106 ? -3.731 -7.390 0.607 1.00 93.38 106 TRP A N 1
ATOM 856 C CA . TRP A 1 106 ? -5.032 -6.853 1.028 1.00 93.38 106 TRP A CA 1
ATOM 857 C C . TRP A 1 106 ? -5.556 -7.517 2.299 1.00 93.38 106 TRP A C 1
ATOM 859 O O . TRP A 1 106 ? -6.010 -6.820 3.203 1.00 93.38 106 TRP A O 1
ATOM 869 N N . LEU A 1 107 ? -5.428 -8.842 2.416 1.00 93.56 107 LEU A N 1
ATOM 870 C CA . LEU A 1 107 ? -5.769 -9.561 3.646 1.00 93.56 107 LEU A CA 1
ATOM 871 C C . LEU A 1 107 ? -4.925 -9.096 4.836 1.00 93.56 107 LEU A C 1
ATOM 873 O O . LEU A 1 107 ? -5.460 -8.867 5.918 1.00 93.56 107 LEU A O 1
ATOM 877 N N . PHE A 1 108 ? -3.615 -8.929 4.642 1.00 94.31 108 PHE A N 1
ATOM 878 C CA . PHE A 1 108 ? -2.733 -8.406 5.681 1.00 94.31 108 PHE A CA 1
ATOM 879 C C . PHE A 1 108 ? -3.182 -7.015 6.144 1.00 94.31 108 PHE A C 1
ATOM 881 O O . PHE A 1 108 ? -3.376 -6.805 7.339 1.00 94.31 108 PHE A O 1
ATOM 888 N N . ILE A 1 109 ? -3.425 -6.099 5.203 1.00 94.25 109 ILE A N 1
ATOM 889 C CA . ILE A 1 109 ? -3.921 -4.747 5.488 1.00 94.25 109 ILE A CA 1
ATOM 890 C C . ILE A 1 109 ? -5.253 -4.801 6.243 1.00 94.25 109 ILE A C 1
ATOM 892 O O . ILE A 1 109 ? -5.408 -4.130 7.260 1.00 94.25 109 ILE A O 1
ATOM 896 N N . TYR A 1 110 ? -6.193 -5.629 5.782 1.00 95.00 110 TYR A N 1
ATOM 897 C CA . TYR A 1 110 ? -7.494 -5.812 6.419 1.00 95.00 110 TYR A CA 1
ATOM 898 C C . TYR A 1 110 ? -7.353 -6.244 7.883 1.00 95.00 110 TYR A C 1
ATOM 900 O O . TYR A 1 110 ? -7.927 -5.614 8.769 1.00 95.00 110 TYR A O 1
ATOM 908 N N . HIS A 1 111 ? -6.557 -7.283 8.154 1.00 95.56 111 HIS A N 1
ATOM 909 C CA . HIS A 1 111 ? -6.367 -7.795 9.511 1.00 95.56 111 HIS A CA 1
ATOM 910 C C . HIS A 1 111 ? -5.659 -6.794 10.429 1.00 95.56 111 HIS A C 1
ATOM 912 O O . HIS A 1 111 ? -6.030 -6.680 11.596 1.00 95.56 111 HIS A O 1
ATOM 918 N N . GLN A 1 112 ? -4.680 -6.048 9.914 1.00 95.50 112 GLN A N 1
ATOM 919 C CA . GLN A 1 112 ? -3.983 -5.015 10.682 1.00 95.50 112 GLN A CA 1
ATOM 920 C C . GLN A 1 112 ? -4.898 -3.832 11.018 1.00 95.50 112 GLN A C 1
ATOM 922 O O . GLN A 1 112 ? -4.902 -3.372 12.158 1.00 95.50 112 GLN A O 1
ATOM 927 N N . CYS A 1 113 ? -5.722 -3.377 10.070 1.00 94.12 113 CYS A N 1
ATOM 928 C CA . CYS A 1 113 ? -6.738 -2.357 10.331 1.00 94.12 113 CYS A CA 1
ATOM 929 C C . CYS A 1 113 ? -7.763 -2.846 11.363 1.00 94.12 113 CYS A C 1
ATOM 931 O O . CYS A 1 113 ? -8.041 -2.143 12.335 1.00 94.12 113 CYS A O 1
ATOM 933 N N . LEU A 1 114 ? -8.264 -4.074 11.207 1.00 94.75 114 LEU A N 1
ATOM 934 C CA . LEU A 1 114 ? -9.246 -4.650 12.123 1.00 94.75 114 LEU A CA 1
ATOM 935 C C . LEU A 1 114 ? -8.698 -4.755 13.554 1.00 94.75 114 LEU A C 1
ATOM 937 O O . LEU A 1 114 ? -9.398 -4.409 14.502 1.00 94.75 114 LEU A O 1
ATOM 941 N N . ALA A 1 115 ? -7.431 -5.151 13.717 1.00 95.19 115 ALA A N 1
ATOM 942 C CA . ALA A 1 115 ? -6.756 -5.190 15.018 1.00 95.19 115 ALA A CA 1
ATOM 943 C C . ALA A 1 115 ? -6.669 -3.812 15.703 1.00 95.19 115 ALA A C 1
ATOM 945 O O . ALA A 1 115 ? -6.453 -3.730 16.912 1.00 95.19 115 ALA A O 1
ATOM 946 N N . GLN A 1 116 ? -6.849 -2.727 14.948 1.00 93.12 116 GLN A N 1
ATOM 947 C CA . GLN A 1 116 ? -6.827 -1.354 15.443 1.00 93.12 116 GLN A CA 1
ATOM 948 C C . GLN A 1 116 ? -8.213 -0.714 15.556 1.00 93.12 116 GLN A C 1
ATOM 950 O O . GLN A 1 116 ? -8.276 0.480 15.870 1.00 93.12 116 GLN A O 1
ATOM 955 N N . ASP A 1 117 ? -9.285 -1.499 15.396 1.00 93.25 117 ASP A N 1
ATOM 956 C CA . ASP A 1 117 ? -10.684 -1.045 15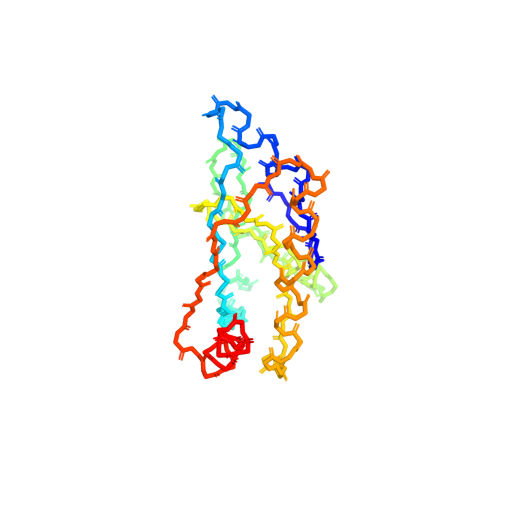.348 1.00 93.25 117 ASP A CA 1
ATOM 957 C C . ASP A 1 117 ? -10.977 -0.152 14.130 1.00 93.25 117 ASP A C 1
ATOM 959 O O . ASP A 1 117 ? -11.709 0.830 14.206 1.00 93.25 117 ASP A O 1
ATOM 963 N N . ILE A 1 118 ? -10.351 -0.470 12.992 1.00 94.06 118 ILE A N 1
ATOM 964 C CA . ILE A 1 118 ? -10.585 0.183 11.702 1.00 94.06 118 ILE A CA 1
ATOM 965 C C . ILE A 1 118 ? -11.213 -0.836 10.748 1.00 94.06 118 ILE A C 1
ATOM 967 O O . ILE A 1 118 ? -10.617 -1.854 10.396 1.00 94.06 118 ILE A O 1
ATOM 971 N N . HIS A 1 119 ? -12.422 -0.541 10.293 1.00 92.06 119 HIS A N 1
ATOM 972 C CA . HIS A 1 119 ? -13.215 -1.373 9.405 1.00 92.06 119 HIS A CA 1
ATOM 973 C C . HIS A 1 119 ? -12.973 -0.986 7.946 1.00 92.06 119 HIS A C 1
ATOM 975 O O . HIS A 1 119 ? -13.458 0.035 7.454 1.00 92.06 119 HIS A O 1
ATOM 981 N N . VAL A 1 120 ? -12.238 -1.833 7.230 1.00 93.44 120 VAL A N 1
ATOM 982 C CA . VAL A 1 120 ? -12.088 -1.698 5.779 1.00 93.44 120 VAL A CA 1
ATOM 983 C C . VAL A 1 120 ? -13.380 -2.160 5.105 1.00 93.44 120 VAL A C 1
ATOM 985 O O . VAL A 1 120 ? -13.744 -3.331 5.198 1.00 93.44 120 VAL A O 1
ATOM 988 N N . ILE A 1 121 ? -14.073 -1.242 4.431 1.00 92.12 121 ILE A N 1
ATOM 989 C CA . ILE A 1 121 ? -15.349 -1.512 3.741 1.00 92.12 121 ILE A CA 1
ATOM 990 C C . ILE A 1 121 ? -15.161 -1.980 2.296 1.00 92.12 121 ILE A C 1
ATOM 992 O O . ILE A 1 121 ? -16.079 -2.537 1.699 1.00 92.12 121 ILE A O 1
ATOM 996 N N . GLY A 1 122 ? -13.974 -1.774 1.728 1.00 89.50 122 GLY A N 1
ATOM 997 C CA . GLY A 1 122 ? -13.645 -2.251 0.395 1.00 89.50 122 GLY A CA 1
ATOM 998 C C . GLY A 1 122 ? -12.275 -1.795 -0.084 1.00 89.50 122 GLY A C 1
ATOM 999 O O . GLY A 1 122 ? -11.638 -0.922 0.512 1.00 89.50 12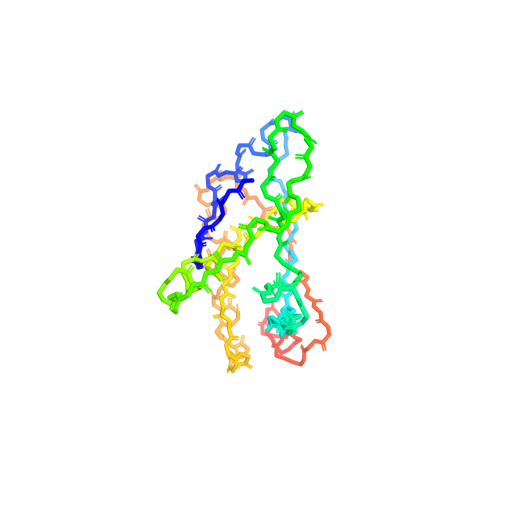2 GLY A O 1
ATOM 1000 N N . PHE A 1 123 ? -11.855 -2.418 -1.181 1.00 91.38 123 PHE A N 1
ATOM 1001 C CA . PHE A 1 123 ? -10.657 -2.070 -1.929 1.00 91.38 123 PHE A CA 1
ATOM 1002 C C . PHE A 1 123 ? -11.061 -1.592 -3.325 1.00 91.38 123 PHE A C 1
ATOM 1004 O O . PHE A 1 123 ? -11.956 -2.160 -3.952 1.00 91.38 123 PHE A O 1
ATOM 1011 N N . SER A 1 124 ? -10.371 -0.574 -3.818 1.00 90.69 124 SER A N 1
ATOM 1012 C CA . SER A 1 124 ? -10.389 -0.140 -5.212 1.00 90.69 124 SER A CA 1
ATOM 1013 C C . SER A 1 124 ? -8.984 -0.116 -5.767 1.00 90.69 124 SER A C 1
ATOM 1015 O O . SER A 1 124 ? -8.001 -0.069 -5.030 1.00 90.69 124 SER A O 1
ATOM 1017 N N . THR A 1 125 ? -8.910 -0.173 -7.085 1.00 90.06 125 THR A N 1
ATOM 1018 C CA . THR A 1 125 ? -7.659 -0.219 -7.818 1.00 90.06 125 THR A CA 1
ATOM 1019 C C . THR A 1 125 ? -7.887 0.256 -9.247 1.00 90.06 125 THR A C 1
ATOM 1021 O O . THR A 1 125 ? -9.037 0.471 -9.648 1.00 90.06 125 THR A O 1
ATOM 1024 N N . ASP A 1 126 ? -6.807 0.436 -9.998 1.00 82.25 126 ASP A N 1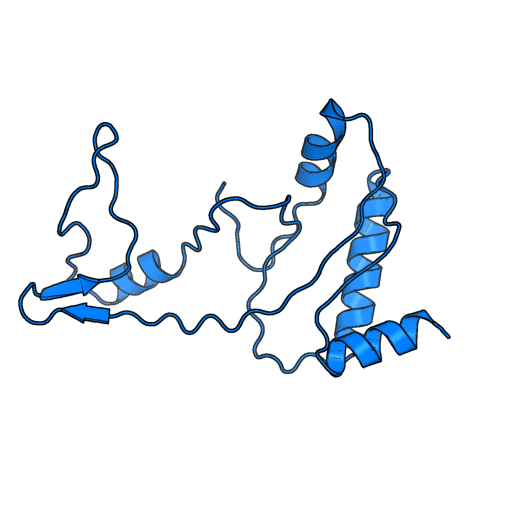
ATOM 1025 C CA . ASP A 1 126 ? -6.881 0.718 -11.422 1.00 82.25 126 ASP A CA 1
ATOM 1026 C C . ASP A 1 126 ? -7.381 -0.511 -12.211 1.00 82.25 126 ASP A C 1
ATOM 1028 O O . ASP A 1 126 ? -7.637 -1.598 -11.686 1.00 82.25 126 ASP A O 1
ATOM 1032 N N . ALA A 1 127 ? -7.563 -0.342 -13.517 1.00 84.31 127 ALA A N 1
ATOM 1033 C CA . ALA A 1 127 ? -8.006 -1.429 -14.381 1.00 84.31 127 ALA A CA 1
ATOM 1034 C C . ALA A 1 127 ? -6.866 -2.391 -14.786 1.00 84.31 127 ALA A C 1
ATOM 1036 O O . ALA A 1 127 ? -7.015 -3.118 -15.775 1.00 84.31 127 ALA A O 1
ATOM 1037 N N . ASP A 1 128 ? -5.732 -2.430 -14.071 1.00 86.00 128 ASP A N 1
ATOM 1038 C CA . ASP A 1 128 ? -4.658 -3.374 -14.379 1.00 86.00 128 ASP A CA 1
ATOM 1039 C C . ASP A 1 128 ? -5.128 -4.816 -14.143 1.00 86.00 128 ASP A C 1
ATOM 1041 O O . ASP A 1 128 ? -5.723 -5.194 -13.124 1.00 86.00 128 ASP A O 1
ATOM 1045 N N . ALA A 1 129 ? -4.829 -5.671 -15.121 1.00 88.44 129 ALA A N 1
ATOM 1046 C CA . ALA A 1 129 ? -5.277 -7.054 -15.150 1.00 88.44 129 ALA A CA 1
ATOM 1047 C C . ALA A 1 129 ? -4.891 -7.858 -13.894 1.00 88.44 129 ALA A C 1
ATOM 1049 O O . ALA A 1 129 ? -5.582 -8.821 -13.554 1.00 88.44 129 ALA A O 1
ATOM 1050 N N . ARG A 1 130 ? -3.797 -7.519 -13.205 1.00 88.12 130 ARG A N 1
ATOM 1051 C CA . ARG A 1 130 ? -3.347 -8.215 -11.990 1.00 88.12 130 ARG A CA 1
ATOM 1052 C C . ARG A 1 130 ? -4.244 -7.892 -10.805 1.00 88.12 130 ARG A C 1
ATOM 1054 O O . ARG A 1 130 ? -4.629 -8.822 -10.092 1.00 88.12 130 ARG A O 1
ATOM 1061 N N . PHE A 1 131 ? -4.620 -6.628 -10.638 1.00 89.06 131 PHE A N 1
ATOM 1062 C CA . PHE A 1 131 ? -5.543 -6.217 -9.589 1.00 89.06 131 PHE A CA 1
ATOM 1063 C C . PHE A 1 131 ? -6.967 -6.698 -9.875 1.00 89.06 131 PHE A C 1
ATOM 1065 O O . PHE A 1 131 ? -7.607 -7.254 -8.985 1.00 89.06 131 PHE A O 1
ATOM 1072 N N . LEU A 1 132 ? -7.427 -6.647 -11.132 1.00 90.56 132 LEU A N 1
ATOM 1073 C CA . LEU A 1 132 ? -8.717 -7.232 -11.527 1.00 90.56 132 LEU A CA 1
ATOM 1074 C C . LEU A 1 132 ? -8.777 -8.744 -11.251 1.00 90.56 132 LEU A C 1
ATOM 1076 O O . LEU A 1 132 ? -9.785 -9.271 -10.772 1.00 90.56 132 LEU A O 1
ATOM 1080 N N . ARG A 1 133 ? -7.680 -9.468 -11.512 1.00 91.56 133 ARG A N 1
ATOM 1081 C CA . ARG A 1 133 ? -7.567 -10.888 -11.144 1.00 91.56 133 ARG A CA 1
ATOM 1082 C C . ARG A 1 133 ? -7.590 -11.083 -9.630 1.00 91.56 133 ARG A C 1
ATOM 1084 O O . ARG A 1 133 ? -8.218 -12.037 -9.184 1.00 91.56 133 ARG A O 1
ATOM 1091 N N . ALA A 1 134 ? -6.941 -10.213 -8.856 1.00 90.31 134 ALA A N 1
ATOM 1092 C CA . ALA A 1 134 ? -6.976 -10.265 -7.395 1.00 90.31 134 ALA A CA 1
ATOM 1093 C C . ALA A 1 134 ? -8.400 -10.030 -6.860 1.00 90.31 134 ALA A C 1
ATOM 1095 O O . ALA A 1 134 ? -8.883 -10.827 -6.064 1.00 90.31 134 ALA A O 1
ATOM 1096 N N . MET A 1 135 ? -9.131 -9.041 -7.383 1.00 90.62 135 MET A N 1
ATOM 1097 C CA . MET A 1 135 ? -10.545 -8.811 -7.049 1.00 90.62 135 MET A CA 1
ATOM 1098 C C . MET A 1 135 ? -11.431 -10.024 -7.361 1.00 90.62 135 MET A C 1
ATOM 1100 O O . MET A 1 135 ? -12.341 -10.362 -6.602 1.00 90.62 135 MET A O 1
ATOM 1104 N N . ARG A 1 136 ? -11.146 -10.737 -8.457 1.00 90.56 136 ARG A N 1
ATOM 1105 C CA . ARG A 1 136 ? -11.846 -11.987 -8.782 1.00 90.56 136 ARG A CA 1
ATOM 1106 C C . ARG A 1 136 ? -11.574 -13.108 -7.773 1.00 90.56 136 ARG A C 1
ATOM 1108 O O . ARG A 1 136 ? -12.421 -13.979 -7.611 1.00 90.56 136 ARG A O 1
ATOM 1115 N N . LEU A 1 137 ? -10.417 -13.108 -7.109 1.00 88.81 137 LEU A N 1
ATOM 1116 C CA . LEU A 1 137 ? -10.138 -14.042 -6.014 1.00 88.81 137 LEU A CA 1
ATOM 1117 C C . LEU A 1 137 ? -10.940 -13.685 -4.754 1.00 88.81 137 LEU A C 1
ATOM 1119 O O . LEU A 1 137 ? -11.354 -14.597 -4.054 1.00 88.81 137 LEU A O 1
ATOM 1123 N N . CYS A 1 138 ? -11.206 -12.397 -4.505 1.00 81.44 138 CYS A N 1
ATOM 1124 C CA . CYS A 1 138 ? -12.004 -11.933 -3.361 1.00 81.44 138 CYS A CA 1
ATOM 1125 C C . CYS A 1 138 ? -13.513 -12.204 -3.486 1.00 81.44 138 CYS A C 1
ATOM 1127 O O . CYS A 1 138 ? -14.227 -12.115 -2.495 1.00 81.44 138 CYS A O 1
ATOM 1129 N N . SER A 1 139 ? -14.014 -12.439 -4.701 1.00 77.00 139 SER A N 1
ATOM 1130 C CA . SER A 1 139 ? -15.451 -12.586 -5.002 1.00 77.00 139 SER A CA 1
ATOM 1131 C C . SER A 1 139 ? -15.908 -14.041 -5.138 1.00 77.00 139 SER A C 1
ATOM 1133 O O . SER A 1 139 ? -17.050 -14.291 -5.524 1.00 77.00 139 SER A O 1
ATOM 1135 N N . ARG A 1 140 ? -15.016 -14.992 -4.858 1.00 57.47 140 ARG A N 1
ATOM 1136 C CA . ARG A 1 140 ? -15.316 -16.423 -4.791 1.00 57.47 140 ARG A CA 1
ATOM 1137 C C . ARG A 1 140 ? -15.407 -16.863 -3.344 1.00 57.47 140 ARG A C 1
ATOM 1139 O O . ARG A 1 140 ? -16.280 -17.714 -3.081 1.00 57.47 140 ARG A O 1
#

Organism: NCBI:txid392032

Secondary structure (DSSP, 8-state):
----TT---HHHHHHHHGGGT--EEEEEE---------EEETTTTEEESS-PPEETTEE-TT----S-HHHHHHHHT-----SSS---------S---HHHHHHHHHHHHHHHHHTT-EEEEEEE-S-HHHHHHHHHHT-

Radius of gyration: 19.26 Å; chains: 1; bounding box: 46×48×35 Å

Foldseek 3Di:
DFAAAFDFDLVVVVVVCVVVVDQEDEAEDEDDDDPVDFDADPVLRFTPPQFADDDVNHGDPRRGHDPDPVVVVVSVRTDDDDDDDDDRHHHDDPPPDALVNVLVVVVVVQVSSVVVSHHYPYYHYDPDPRPVVNVVVVVD